Protein AF-A0A3C0GS08-F1 (afdb_monomer_lite)

pLDDT: mean 83.76, std 12.29, range [45.91, 96.06]

Foldseek 3Di:
DDDPPPPPDDVVNVVVVVVVVVVVVVVVCVVPDDLLVNLVVLVVVLVVLVVVCVVVVVCPPPVSVVSNVVSVVVNVVSVVRSVVVVVVVVVVVVVVVVVVVVVVVVVVVVVVVVD

Sequence (115 aa):
MPQETTPSVDPITELQADVAAYESIFAELTRAMDPAALLKVLTYLGRNAKREASENQTYDSLEHRRLVARIDALMVQVQPEARKQAISQRNEQNHLRKQRAKHQADSKRQREGKR

Radius of gyration: 26.24 Å; chains: 1; bounding box: 73×34×76 Å

Structure (mmCIF, N/CA/C/O backbone):
data_AF-A0A3C0GS08-F1
#
_entry.id   AF-A0A3C0GS08-F1
#
loop_
_atom_site.group_PDB
_atom_site.id
_atom_site.type_symbol
_atom_site.label_atom_id
_atom_site.label_alt_id
_atom_site.label_comp_id
_atom_site.label_asym_id
_atom_site.label_entity_id
_atom_site.label_seq_id
_atom_site.pdbx_PDB_ins_code
_atom_site.Cartn_x
_atom_site.Cartn_y
_atom_site.Cartn_z
_atom_site.occupancy
_atom_site.B_iso_or_equiv
_atom_site.auth_seq_id
_atom_site.auth_comp_id
_atom_site.auth_asym_id
_atom_site.auth_atom_id
_atom_site.pdbx_PDB_model_num
ATOM 1 N N . MET A 1 1 ? -48.288 -15.065 25.693 1.00 45.91 1 MET A N 1
ATOM 2 C CA . MET A 1 1 ? -47.345 -14.355 24.806 1.00 45.91 1 MET A CA 1
ATOM 3 C C . MET A 1 1 ? -45.943 -14.760 25.237 1.00 45.91 1 MET A C 1
ATOM 5 O O . MET A 1 1 ? -45.581 -14.399 26.352 1.00 45.91 1 MET A O 1
ATOM 9 N N . PRO A 1 2 ? -45.201 -15.576 24.472 1.00 51.81 2 PRO A N 1
ATOM 10 C CA . PRO A 1 2 ? -43.797 -15.818 24.774 1.00 51.81 2 PRO A CA 1
ATOM 11 C C . PRO A 1 2 ? -43.006 -14.553 24.424 1.00 51.81 2 PRO A C 1
ATOM 13 O O . PRO A 1 2 ? -43.187 -13.992 23.346 1.00 51.81 2 PRO A O 1
ATOM 16 N N . GLN A 1 3 ? -42.195 -14.066 25.362 1.00 48.59 3 GLN A N 1
ATOM 17 C CA . GLN A 1 3 ? -41.254 -12.983 25.104 1.00 48.59 3 GLN A CA 1
ATOM 18 C C . GLN A 1 3 ? -40.112 -13.540 24.254 1.00 48.5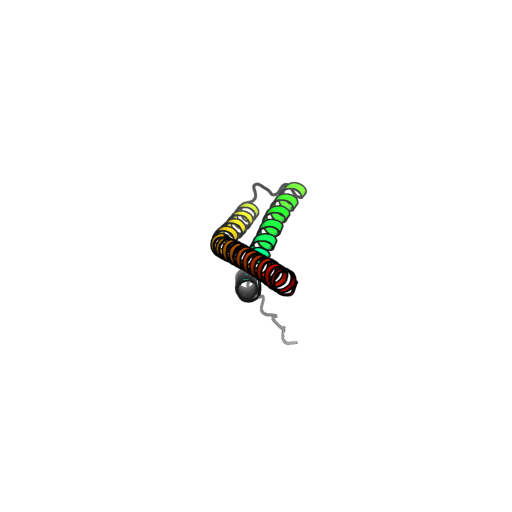9 3 GLN A C 1
ATOM 20 O O . GLN A 1 3 ? -39.352 -14.389 24.716 1.00 48.59 3 GLN A O 1
ATOM 25 N N . GLU A 1 4 ? -40.002 -13.077 23.011 1.00 46.44 4 GLU A N 1
ATOM 26 C CA . GLU A 1 4 ? -38.789 -13.233 22.216 1.00 46.44 4 GLU A CA 1
ATOM 27 C C . GLU A 1 4 ? -37.702 -12.366 22.856 1.00 46.44 4 GLU A C 1
ATOM 29 O O . GLU A 1 4 ? -37.609 -11.162 22.629 1.00 46.44 4 GLU A O 1
ATOM 34 N N . THR A 1 5 ? -36.888 -12.971 23.716 1.00 49.03 5 THR A N 1
ATOM 35 C CA . THR A 1 5 ? -35.602 -12.397 24.094 1.00 49.03 5 THR A CA 1
ATOM 36 C C . THR A 1 5 ? -34.696 -12.511 22.878 1.00 49.03 5 THR A C 1
ATOM 38 O O . THR A 1 5 ? -34.077 -13.551 22.655 1.00 49.03 5 THR A O 1
ATOM 41 N N . THR A 1 6 ? -34.631 -11.456 22.068 1.00 55.03 6 THR A N 1
ATOM 42 C CA . THR A 1 6 ? -33.512 -11.271 21.142 1.00 55.03 6 THR A CA 1
ATOM 43 C C . THR A 1 6 ? -32.223 -11.404 21.955 1.00 55.03 6 THR A C 1
ATOM 45 O O . THR A 1 6 ? -32.096 -10.697 22.963 1.00 55.03 6 THR A O 1
ATOM 48 N N .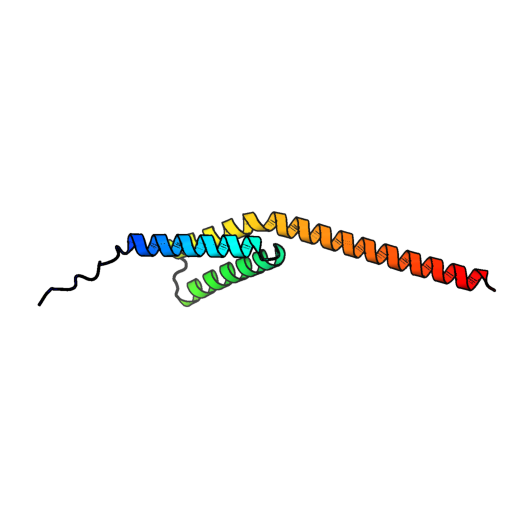 PRO A 1 7 ? -31.291 -12.306 21.598 1.00 56.69 7 PRO A N 1
ATOM 49 C CA . PRO A 1 7 ? -30.018 -12.384 22.292 1.00 56.69 7 PRO A CA 1
ATOM 50 C C . PRO A 1 7 ? -29.333 -11.030 22.120 1.00 56.69 7 PRO A C 1
ATOM 52 O O . PRO A 1 7 ? -28.998 -10.636 21.005 1.00 56.69 7 PRO A O 1
ATOM 55 N N . SER A 1 8 ? -29.196 -10.288 23.220 1.00 55.03 8 SER A N 1
ATOM 56 C CA . SER A 1 8 ? -28.363 -9.092 23.261 1.00 55.03 8 SER A CA 1
ATOM 57 C C . SER A 1 8 ? -26.942 -9.572 23.018 1.00 55.03 8 SER A C 1
ATOM 59 O O . SER A 1 8 ? -26.310 -10.107 23.928 1.00 55.03 8 SER A O 1
ATOM 61 N N . VAL A 1 9 ? -26.483 -9.475 21.772 1.00 63.19 9 VAL A N 1
ATOM 62 C CA . VAL A 1 9 ? -25.096 -9.759 21.421 1.00 63.19 9 VAL A CA 1
ATOM 63 C C . VAL A 1 9 ? -24.240 -8.843 22.285 1.00 63.19 9 VAL A C 1
ATOM 65 O O . VAL A 1 9 ? -24.487 -7.640 22.366 1.00 63.19 9 VAL A O 1
ATOM 68 N N . ASP A 1 10 ? -23.309 -9.437 23.025 1.00 76.19 10 ASP A N 1
ATOM 69 C CA . ASP A 1 10 ? -22.400 -8.685 23.877 1.00 76.19 10 ASP A CA 1
ATOM 70 C C . ASP A 1 10 ? -21.589 -7.733 22.974 1.00 76.19 10 ASP A C 1
ATOM 72 O O . ASP A 1 10 ? -20.961 -8.213 22.023 1.00 76.19 10 ASP A O 1
ATOM 76 N N . PRO A 1 11 ? -21.583 -6.410 23.224 1.00 74.00 11 PRO A N 1
ATOM 77 C CA . PRO A 1 11 ? -20.881 -5.434 22.385 1.00 74.00 11 PRO A CA 1
ATOM 78 C C . PRO A 1 11 ? -19.384 -5.739 22.228 1.00 74.00 11 PRO A C 1
ATOM 80 O O . PRO A 1 11 ? -18.770 -5.362 21.231 1.00 74.00 11 PRO A O 1
ATOM 83 N N . ILE A 1 12 ? -18.780 -6.463 23.178 1.00 72.88 12 ILE A N 1
ATOM 84 C CA . ILE A 1 12 ? -17.392 -6.934 23.061 1.00 72.88 12 ILE A CA 1
ATOM 85 C C . ILE A 1 12 ? -17.266 -8.021 21.984 1.00 72.88 12 ILE A C 1
ATOM 87 O O . ILE A 1 12 ? -16.284 -8.045 21.242 1.00 72.88 12 ILE A O 1
ATOM 91 N N . THR A 1 13 ? -18.254 -8.910 21.882 1.00 75.19 13 THR A N 1
ATOM 92 C CA . THR A 1 13 ? -18.276 -9.997 20.889 1.00 75.19 13 THR A CA 1
ATOM 93 C C . THR A 1 13 ? -18.487 -9.448 19.480 1.00 75.19 13 THR A C 1
ATOM 95 O O . THR A 1 13 ? -17.832 -9.898 18.543 1.00 75.19 13 THR A O 1
ATOM 98 N N . GLU A 1 14 ? -19.348 -8.441 19.335 1.00 73.69 14 GLU A N 1
ATOM 99 C CA . GLU A 1 14 ? -19.562 -7.738 18.065 1.00 73.69 14 GLU A CA 1
ATOM 100 C C . GLU A 1 14 ? -18.278 -7.040 17.593 1.00 73.69 14 GLU A C 1
ATOM 102 O O . GLU A 1 14 ? -17.815 -7.273 16.478 1.00 73.69 14 GLU A O 1
ATOM 107 N N . LEU A 1 15 ? -17.604 -6.310 18.491 1.00 66.75 15 LEU A N 1
ATOM 108 C CA . LEU A 1 15 ? -16.329 -5.658 18.185 1.00 66.75 15 LEU A CA 1
ATOM 109 C C . LEU A 1 15 ? -15.231 -6.659 17.778 1.00 66.75 15 LEU A C 1
ATOM 111 O O . LEU A 1 15 ? -14.433 -6.383 16.883 1.00 66.75 15 LEU A O 1
ATOM 115 N N . GLN A 1 16 ? -15.167 -7.827 18.421 1.00 69.69 16 GLN A N 1
ATOM 116 C CA . GLN A 1 16 ? -14.211 -8.878 18.056 1.00 69.69 16 GLN A CA 1
ATOM 117 C C . GLN A 1 16 ? -14.498 -9.473 16.673 1.00 69.69 16 GLN A C 1
ATOM 119 O O . GLN A 1 16 ? -13.556 -9.729 15.918 1.00 69.69 16 GLN A O 1
ATOM 124 N N . ALA A 1 17 ? -15.773 -9.672 16.329 1.00 73.69 17 ALA A N 1
ATOM 125 C CA . ALA A 1 17 ? -16.179 -10.149 15.010 1.00 73.69 17 ALA A CA 1
ATOM 126 C C . ALA A 1 17 ? -15.810 -9.140 13.912 1.00 73.69 17 ALA A C 1
ATOM 128 O O . ALA A 1 17 ? -15.258 -9.536 12.884 1.00 73.69 17 ALA A O 1
ATOM 129 N N . ASP A 1 18 ? -16.015 -7.847 14.167 1.00 65.81 18 ASP A N 1
ATOM 130 C CA . ASP A 1 18 ? -15.625 -6.774 13.250 1.00 65.81 18 ASP A CA 1
ATOM 131 C C . ASP A 1 18 ? -14.111 -6.740 13.035 1.00 65.81 18 ASP A C 1
ATOM 133 O O . ASP A 1 18 ? -13.644 -6.717 11.895 1.00 65.81 18 ASP A O 1
ATOM 137 N N . VAL A 1 19 ? -13.318 -6.800 14.112 1.00 71.38 19 VAL A N 1
ATOM 138 C CA . VAL A 1 19 ? -11.848 -6.846 14.013 1.00 71.38 19 VAL A CA 1
ATOM 139 C C . VAL A 1 19 ? -11.392 -8.057 13.197 1.00 71.38 19 VAL A C 1
ATOM 141 O O . VAL A 1 19 ? -10.564 -7.904 12.298 1.00 71.38 19 VAL A O 1
ATOM 144 N N . ALA A 1 20 ? -11.956 -9.241 13.446 1.00 75.25 20 ALA A N 1
ATOM 145 C CA . ALA A 1 20 ? -11.630 -10.447 12.686 1.00 75.25 20 ALA A CA 1
ATOM 146 C C . ALA A 1 20 ? -12.015 -10.321 11.199 1.00 75.25 20 ALA A C 1
ATOM 148 O O . ALA A 1 20 ? -11.250 -10.738 10.325 1.00 75.25 20 ALA A O 1
ATOM 149 N N . ALA A 1 21 ? -13.160 -9.702 10.894 1.00 75.12 21 ALA A N 1
ATOM 150 C CA . ALA A 1 21 ? -13.578 -9.423 9.524 1.00 75.12 21 ALA A CA 1
ATOM 151 C C . ALA A 1 21 ? -12.603 -8.462 8.824 1.00 75.12 21 ALA A C 1
ATOM 153 O O . ALA A 1 21 ? -12.175 -8.734 7.700 1.00 75.12 21 ALA A O 1
ATOM 154 N N . TYR A 1 22 ? -12.178 -7.390 9.498 1.00 73.31 22 TYR A N 1
ATOM 155 C CA . TYR A 1 22 ? -11.175 -6.461 8.969 1.00 73.31 22 TYR A CA 1
ATOM 156 C C . TYR A 1 22 ? -9.830 -7.141 8.701 1.00 73.31 22 TYR A C 1
ATOM 158 O O . TYR A 1 22 ? -9.222 -6.904 7.655 1.00 73.31 22 TYR A O 1
ATOM 166 N N . GLU A 1 23 ? -9.362 -8.003 9.605 1.00 76.88 23 GLU A N 1
ATOM 167 C CA . GLU A 1 23 ? -8.123 -8.761 9.402 1.00 76.88 23 GLU A CA 1
ATOM 168 C C . GLU A 1 23 ? -8.240 -9.751 8.237 1.00 76.88 23 GLU A C 1
ATOM 170 O O . GLU A 1 23 ? -7.310 -9.857 7.435 1.00 76.88 23 GLU A O 1
ATOM 175 N N . SER A 1 24 ? -9.393 -10.409 8.080 1.00 78.31 24 SER A N 1
ATOM 176 C CA . SER A 1 24 ? -9.670 -11.292 6.940 1.00 78.31 24 SER A CA 1
ATOM 177 C C . SER A 1 24 ? -9.660 -10.532 5.613 1.00 78.31 24 SER A C 1
ATOM 179 O O . SER A 1 24 ? -8.997 -10.958 4.666 1.00 78.31 24 SER A O 1
ATOM 181 N N . ILE A 1 25 ? -10.332 -9.379 5.548 1.00 78.56 25 ILE A N 1
ATOM 182 C CA . ILE A 1 25 ? -10.331 -8.511 4.361 1.00 78.56 25 ILE A CA 1
ATOM 183 C C . ILE A 1 25 ? -8.903 -8.061 4.048 1.00 78.56 25 ILE A C 1
ATOM 185 O O . ILE A 1 25 ? -8.479 -8.090 2.894 1.00 78.56 25 ILE A O 1
ATOM 189 N N . PHE A 1 26 ? -8.123 -7.683 5.062 1.00 76.25 26 PHE A N 1
ATOM 190 C CA . PHE A 1 26 ? -6.737 -7.277 4.854 1.00 76.25 26 PHE A CA 1
ATOM 191 C C . PHE A 1 26 ? -5.859 -8.426 4.336 1.00 76.25 26 PHE A C 1
ATOM 193 O O . PHE A 1 26 ? -5.043 -8.225 3.431 1.00 76.25 26 PHE A O 1
ATOM 200 N N . ALA A 1 27 ? -6.033 -9.639 4.863 1.00 79.00 27 ALA A N 1
ATOM 201 C CA . ALA A 1 27 ? -5.329 -10.825 4.385 1.00 79.00 27 ALA A CA 1
ATOM 202 C C . ALA A 1 27 ? -5.686 -11.145 2.924 1.00 79.00 27 ALA A C 1
ATOM 204 O O . ALA A 1 27 ? -4.801 -11.442 2.116 1.00 79.00 27 ALA A O 1
ATOM 205 N N . GLU A 1 28 ? -6.961 -11.021 2.558 1.00 82.81 28 GLU A N 1
ATOM 206 C CA . GLU A 1 28 ? -7.430 -11.222 1.189 1.00 82.81 28 GLU A CA 1
ATOM 207 C C . GLU A 1 28 ? -6.893 -10.148 0.236 1.00 82.81 28 GLU A C 1
ATOM 209 O O . GLU A 1 28 ? -6.365 -10.479 -0.826 1.00 82.81 28 GLU A O 1
ATOM 214 N N . LEU A 1 29 ? -6.911 -8.876 0.644 1.00 78.25 29 LEU A N 1
ATOM 215 C CA . LEU A 1 29 ? -6.301 -7.779 -0.112 1.00 78.25 29 LEU A CA 1
ATOM 216 C C . LEU A 1 29 ? -4.798 -7.994 -0.300 1.00 78.25 29 LEU A C 1
ATOM 218 O O . LEU A 1 29 ? -4.287 -7.775 -1.393 1.00 78.25 29 LEU A O 1
ATOM 222 N N . THR A 1 30 ? -4.093 -8.481 0.721 1.00 77.06 30 THR A N 1
ATOM 223 C CA . THR A 1 30 ? -2.658 -8.801 0.626 1.00 77.06 30 THR A CA 1
ATOM 224 C C . THR A 1 30 ? -2.382 -9.935 -0.356 1.00 77.06 30 THR A C 1
ATOM 226 O O . THR A 1 30 ? -1.355 -9.937 -1.030 1.00 77.06 30 THR A O 1
ATOM 229 N N . ARG A 1 31 ? -3.306 -10.891 -0.476 1.00 79.81 31 ARG A N 1
ATOM 230 C CA . ARG A 1 31 ? -3.203 -11.999 -1.429 1.00 79.81 31 ARG A CA 1
ATOM 231 C C . ARG A 1 31 ? -3.565 -11.588 -2.858 1.00 79.81 31 ARG A C 1
ATOM 233 O O . ARG A 1 31 ? -2.963 -12.097 -3.800 1.00 79.81 31 ARG A O 1
ATOM 240 N N . ALA A 1 32 ? -4.575 -10.737 -3.019 1.00 83.50 32 ALA A N 1
ATOM 241 C CA . ALA A 1 32 ? -5.156 -10.399 -4.316 1.00 83.50 32 ALA A CA 1
ATOM 242 C C . ALA A 1 32 ? -4.512 -9.170 -4.974 1.00 83.50 32 ALA A C 1
ATOM 244 O O . ALA A 1 32 ? -4.537 -9.052 -6.200 1.00 83.50 32 ALA A O 1
ATOM 245 N N . MET A 1 33 ? -3.953 -8.245 -4.186 1.00 84.31 33 MET A N 1
ATOM 246 C CA . MET A 1 33 ? -3.367 -7.012 -4.701 1.00 84.31 33 MET A CA 1
ATOM 247 C C . MET A 1 33 ? -1.861 -7.092 -4.893 1.00 84.31 33 MET A C 1
ATOM 249 O O . MET A 1 33 ? -1.107 -7.680 -4.124 1.00 84.31 33 MET A O 1
ATOM 253 N N . ASP A 1 34 ? -1.428 -6.350 -5.902 1.00 89.00 34 ASP A N 1
ATOM 254 C CA . ASP A 1 34 ? -0.044 -5.982 -6.102 1.00 89.00 34 ASP A CA 1
ATOM 255 C C . ASP A 1 34 ? 0.534 -5.254 -4.865 1.00 89.00 34 ASP A C 1
ATOM 257 O O . ASP A 1 34 ? -0.070 -4.273 -4.409 1.00 89.00 34 ASP A O 1
ATOM 261 N N . PRO A 1 35 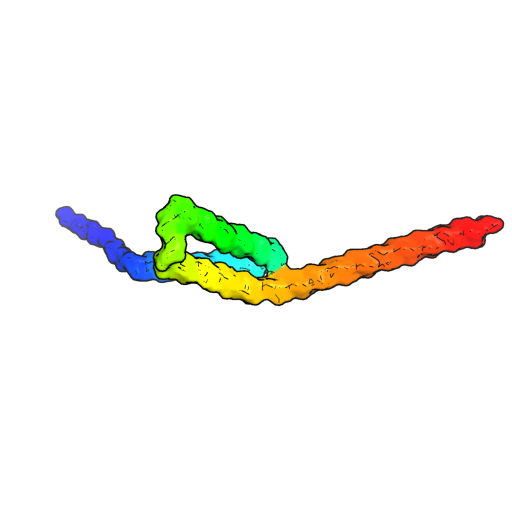? 1.699 -5.664 -4.324 1.00 88.50 35 PRO A N 1
ATOM 262 C CA . PRO A 1 35 ? 2.284 -5.050 -3.131 1.00 88.50 35 PRO A CA 1
ATOM 263 C C . PRO A 1 35 ? 2.460 -3.529 -3.227 1.00 88.50 35 PRO A C 1
ATOM 265 O O . PRO A 1 35 ? 2.247 -2.813 -2.244 1.00 88.50 35 PRO A O 1
ATOM 268 N N . ALA A 1 36 ? 2.806 -2.997 -4.405 1.00 89.88 36 ALA A N 1
ATOM 269 C CA . ALA A 1 36 ? 2.922 -1.552 -4.597 1.00 89.88 36 ALA A CA 1
ATOM 270 C C . ALA A 1 36 ? 1.555 -0.847 -4.544 1.00 89.88 36 ALA A C 1
ATOM 272 O O . ALA A 1 36 ? 1.441 0.251 -3.987 1.00 89.88 36 ALA A O 1
ATOM 273 N N . ALA A 1 37 ? 0.509 -1.476 -5.083 1.00 89.69 37 ALA A N 1
ATOM 274 C CA . ALA A 1 37 ? -0.852 -0.959 -4.995 1.00 89.69 37 ALA A CA 1
ATOM 275 C C . ALA A 1 37 ? -1.374 -0.994 -3.550 1.00 89.69 37 ALA A C 1
ATOM 277 O O . ALA A 1 37 ? -1.949 -0.006 -3.090 1.00 89.69 37 ALA A O 1
ATOM 278 N N . LEU A 1 38 ? -1.114 -2.076 -2.812 1.00 90.12 38 LEU A N 1
ATOM 279 C CA . LEU A 1 38 ? -1.499 -2.195 -1.405 1.00 90.12 38 LEU A CA 1
ATOM 280 C C . LEU A 1 38 ? -0.811 -1.130 -0.541 1.00 90.12 38 LEU A C 1
ATOM 282 O O . LEU A 1 38 ? -1.467 -0.445 0.244 1.00 90.12 38 LEU A O 1
ATOM 286 N N . LEU A 1 39 ? 0.492 -0.909 -0.744 1.00 91.75 39 LEU A N 1
ATOM 287 C CA . LEU A 1 39 ? 1.230 0.149 -0.049 1.00 91.75 39 LEU A CA 1
ATOM 288 C C . LEU A 1 39 ? 0.643 1.541 -0.332 1.00 91.75 39 LEU A C 1
ATOM 290 O O . LEU A 1 39 ? 0.577 2.388 0.565 1.00 91.75 39 LEU A O 1
ATOM 294 N N . LYS A 1 40 ? 0.187 1.787 -1.566 1.00 91.12 40 LYS A N 1
ATOM 295 C CA . LYS A 1 40 ? -0.480 3.038 -1.943 1.00 91.12 40 LYS A CA 1
ATOM 296 C C . LYS A 1 40 ? -1.803 3.204 -1.192 1.00 91.12 40 LYS A C 1
ATOM 298 O O . LYS A 1 40 ? -2.025 4.274 -0.632 1.00 91.12 40 LYS A O 1
ATOM 303 N N . VAL A 1 41 ? -2.638 2.165 -1.129 1.00 90.50 41 VAL A N 1
ATOM 304 C CA . VAL A 1 41 ? -3.903 2.179 -0.366 1.00 90.50 41 VAL A CA 1
ATOM 305 C C . VAL A 1 41 ? -3.650 2.480 1.111 1.00 90.50 41 VAL A C 1
ATOM 307 O O . VAL A 1 41 ? -4.243 3.415 1.644 1.00 90.50 41 VAL A O 1
ATOM 310 N N . LEU A 1 42 ? -2.709 1.777 1.746 1.00 90.88 42 LEU A N 1
ATOM 311 C CA . LEU A 1 42 ? -2.340 2.014 3.147 1.00 90.88 42 LEU A CA 1
ATOM 312 C C . LEU A 1 42 ? -1.848 3.448 3.389 1.00 90.88 42 LEU A C 1
ATOM 314 O O . LEU A 1 42 ? -2.237 4.088 4.364 1.00 90.88 42 LEU A O 1
ATOM 318 N N . THR A 1 43 ? -1.064 3.996 2.457 1.00 92.56 43 THR A N 1
ATOM 319 C CA . THR A 1 43 ? -0.612 5.395 2.520 1.00 92.56 43 THR A CA 1
ATOM 320 C C . THR A 1 43 ? -1.790 6.373 2.466 1.00 92.56 43 THR A C 1
ATOM 322 O O . THR A 1 43 ? -1.801 7.368 3.194 1.00 92.56 43 THR A O 1
ATOM 325 N N . TYR A 1 44 ? -2.788 6.120 1.612 1.00 93.31 44 TYR A N 1
ATOM 326 C CA . TYR A 1 44 ? -3.998 6.945 1.553 1.00 93.31 44 TYR A CA 1
ATOM 327 C C . TYR A 1 44 ? -4.833 6.828 2.824 1.00 93.31 44 TYR A C 1
ATOM 329 O O . TYR A 1 44 ? -5.275 7.854 3.335 1.00 93.31 44 TYR A O 1
ATOM 337 N N . LEU A 1 45 ? -4.996 5.620 3.364 1.00 90.06 45 LEU A N 1
ATOM 338 C CA . LEU A 1 45 ? -5.711 5.397 4.620 1.00 90.06 45 LEU A CA 1
ATOM 339 C C . LEU A 1 45 ? -5.064 6.166 5.774 1.00 90.06 45 LEU A C 1
ATOM 341 O O . LEU A 1 45 ? -5.750 6.912 6.466 1.00 90.06 45 LEU A O 1
ATOM 345 N N . GLY A 1 46 ? -3.739 6.084 5.925 1.00 90.00 46 GLY A N 1
ATOM 346 C CA . GLY A 1 46 ? -3.021 6.829 6.964 1.00 90.00 46 GLY A CA 1
ATOM 347 C C . GLY A 1 46 ? -3.148 8.350 6.814 1.00 90.00 46 GLY A C 1
ATOM 348 O O . GLY A 1 46 ? -3.258 9.066 7.809 1.00 90.00 46 GLY A O 1
ATOM 349 N N . ARG A 1 47 ? -3.177 8.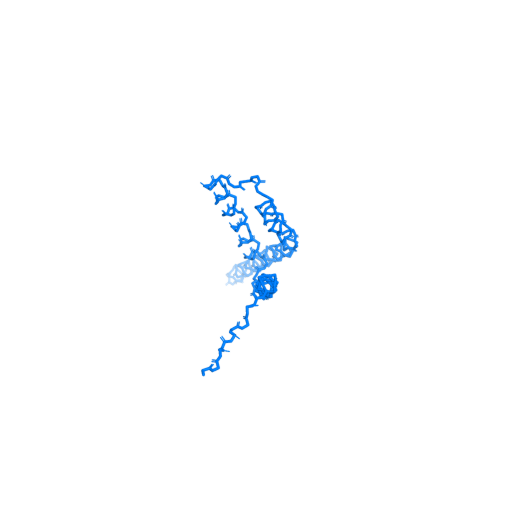866 5.577 1.00 92.88 47 ARG A N 1
ATOM 350 C CA . ARG A 1 47 ? -3.419 10.296 5.306 1.00 92.88 47 ARG A CA 1
ATOM 351 C C . ARG A 1 47 ? -4.848 10.712 5.641 1.00 92.88 47 ARG A C 1
ATOM 353 O O . ARG A 1 47 ? -5.028 11.753 6.265 1.00 92.88 47 ARG A O 1
ATOM 360 N N . ASN A 1 48 ? -5.835 9.912 5.248 1.00 90.81 48 ASN A N 1
ATOM 361 C CA . ASN A 1 48 ? -7.242 10.195 5.516 1.00 90.81 48 ASN A CA 1
ATOM 362 C C . ASN A 1 48 ? -7.538 10.155 7.014 1.00 90.81 48 ASN A C 1
ATOM 364 O O . ASN A 1 48 ? -8.145 11.095 7.509 1.00 90.81 48 ASN A O 1
ATOM 368 N N . ALA A 1 49 ? -7.019 9.162 7.742 1.00 87.44 49 ALA A N 1
ATOM 369 C CA . ALA A 1 49 ? -7.171 9.082 9.193 1.00 87.44 49 ALA A CA 1
ATOM 370 C C . ALA A 1 49 ? -6.629 10.343 9.888 1.00 87.44 49 ALA A C 1
ATOM 372 O O . ALA A 1 49 ? -7.279 10.903 10.766 1.00 87.44 49 ALA A O 1
ATOM 373 N N . LYS A 1 50 ? -5.451 10.832 9.471 1.00 88.94 50 LYS A N 1
ATOM 374 C CA . LYS A 1 50 ? -4.868 12.079 10.001 1.00 88.94 50 LYS A CA 1
ATOM 375 C C . LYS A 1 50 ? -5.704 13.309 9.644 1.00 88.94 50 LYS A C 1
ATOM 377 O O . LYS A 1 50 ? -5.847 14.204 10.471 1.00 88.94 50 LYS A O 1
ATOM 382 N N . ARG A 1 51 ? -6.257 13.360 8.426 1.00 90.25 51 ARG A N 1
ATOM 383 C CA . ARG A 1 51 ? -7.131 14.456 7.985 1.00 90.25 51 ARG A CA 1
ATOM 384 C C . ARG A 1 51 ? -8.426 14.489 8.795 1.00 90.25 51 ARG A C 1
ATOM 386 O O . ARG A 1 51 ? -8.768 15.533 9.325 1.00 90.25 51 ARG A O 1
ATOM 393 N N . GLU A 1 52 ? -9.083 13.347 8.945 1.00 87.19 52 GLU A N 1
ATOM 394 C CA . GLU A 1 52 ? -10.317 13.206 9.720 1.00 87.19 52 GLU A CA 1
ATOM 395 C C . GLU A 1 52 ? -10.105 13.579 11.192 1.00 87.19 52 GLU A C 1
ATOM 397 O O . GLU A 1 52 ? -10.898 14.317 11.772 1.00 87.19 52 GLU A O 1
ATOM 402 N N . ALA A 1 53 ? -8.989 13.155 11.790 1.00 86.00 53 ALA A N 1
ATOM 403 C CA . ALA A 1 53 ? -8.654 13.555 13.153 1.00 86.00 53 ALA A CA 1
ATOM 404 C C . ALA A 1 53 ? -8.356 15.053 13.293 1.00 86.00 53 ALA A C 1
ATOM 406 O O . ALA A 1 53 ? -8.619 15.633 14.345 1.00 86.00 53 ALA A O 1
ATOM 407 N N . SER A 1 54 ? -7.834 15.692 12.243 1.00 87.69 54 SER A N 1
ATOM 408 C CA . SER A 1 54 ? -7.679 17.147 12.197 1.00 87.69 54 SER A CA 1
ATOM 409 C C . SER A 1 54 ? -9.026 17.860 12.063 1.00 87.69 54 SER A C 1
ATOM 411 O O . SER A 1 54 ? -9.231 18.872 12.726 1.00 87.69 54 SER A O 1
ATOM 413 N N . GLU A 1 55 ? -9.927 17.355 11.216 1.00 91.31 55 GLU A N 1
ATOM 414 C CA . GLU A 1 55 ? -11.272 17.911 10.996 1.00 91.31 55 GLU A CA 1
ATOM 415 C C . GLU A 1 55 ? -12.126 17.819 12.271 1.00 91.31 55 GLU A C 1
ATOM 417 O O . GLU A 1 55 ? -12.807 18.778 12.626 1.00 91.31 55 GLU A O 1
ATOM 422 N N . ASN A 1 56 ? -12.013 16.709 13.003 1.00 90.12 56 ASN A N 1
ATOM 423 C CA . ASN A 1 56 ? -12.793 16.434 14.212 1.00 90.12 56 ASN A CA 1
ATOM 424 C C . ASN A 1 56 ? -12.057 16.762 15.525 1.00 90.12 56 ASN A C 1
ATOM 426 O O . ASN A 1 56 ? -12.593 16.508 16.601 1.00 90.12 56 ASN A O 1
ATOM 430 N N . GLN A 1 57 ? -10.833 17.302 15.461 1.00 86.31 57 GLN A N 1
ATOM 431 C CA . GLN A 1 57 ? -9.984 17.609 16.626 1.00 86.31 57 GLN A CA 1
ATOM 432 C C . GLN A 1 57 ? -9.729 16.404 17.561 1.00 86.31 57 GLN A C 1
ATOM 434 O O . GLN A 1 57 ? -9.549 16.556 18.766 1.00 86.31 57 GLN A O 1
ATOM 439 N N . THR A 1 58 ? -9.678 15.186 17.015 1.00 85.62 58 THR A N 1
ATOM 440 C CA . THR A 1 58 ? -9.524 13.930 17.777 1.00 85.62 58 THR A CA 1
ATOM 441 C C . THR A 1 58 ? -8.099 13.365 17.770 1.00 85.62 58 THR A C 1
ATOM 443 O O . THR A 1 58 ? -7.889 12.210 18.156 1.00 85.62 58 THR A O 1
ATOM 446 N N . TYR A 1 59 ? -7.101 14.159 17.367 1.00 77.44 59 TYR A N 1
ATOM 447 C CA . TYR A 1 59 ? -5.709 13.720 17.187 1.00 77.44 59 TYR A CA 1
ATOM 448 C C . TYR A 1 59 ? -5.064 13.126 18.455 1.00 77.44 59 TYR A C 1
ATOM 450 O O . TYR A 1 59 ? -4.274 12.187 18.354 1.00 77.44 59 TYR A O 1
ATOM 458 N N . ASP A 1 60 ? -5.438 13.606 19.645 1.00 80.81 60 ASP A N 1
ATOM 459 C CA . ASP A 1 60 ? -4.902 13.108 20.922 1.00 80.81 60 ASP A CA 1
ATOM 460 C C . ASP A 1 60 ? -5.628 11.866 21.462 1.00 80.81 60 ASP A C 1
ATOM 462 O O . ASP A 1 60 ? -5.166 11.229 22.425 1.00 80.81 60 ASP A O 1
ATOM 466 N N . SER A 1 61 ? -6.739 11.471 20.833 1.00 89.12 61 SER A N 1
ATOM 467 C CA . SER A 1 61 ? -7.482 10.288 21.258 1.00 89.12 61 SER A CA 1
ATOM 468 C C . SER A 1 61 ? -6.611 9.032 21.154 1.00 89.12 61 SER A C 1
ATOM 470 O O . SER A 1 61 ? -5.805 8.852 20.233 1.00 89.12 61 SER A O 1
ATOM 472 N N . LEU A 1 62 ? -6.740 8.152 22.149 1.00 88.94 62 LEU A N 1
ATOM 473 C CA . LEU A 1 62 ? -6.002 6.889 22.184 1.00 88.94 62 LEU A CA 1
ATOM 474 C C . LEU A 1 62 ? -6.338 6.022 20.964 1.00 88.94 62 LEU A C 1
ATOM 476 O O . LEU A 1 62 ? -5.442 5.422 20.374 1.00 88.94 62 LEU A O 1
ATOM 480 N N . GLU A 1 63 ? -7.609 6.011 20.564 1.00 85.69 63 GLU A N 1
ATOM 481 C CA . GLU A 1 63 ? -8.091 5.243 19.416 1.00 85.69 63 GLU A CA 1
ATOM 482 C C . GLU A 1 63 ? -7.508 5.747 18.095 1.00 85.69 63 GLU A C 1
ATOM 484 O O . GLU A 1 63 ? -7.026 4.944 17.296 1.00 85.69 63 GLU A O 1
ATOM 489 N N . HIS A 1 64 ? -7.418 7.067 17.893 1.00 85.81 64 HIS A N 1
ATOM 490 C CA . HIS A 1 64 ? -6.753 7.609 16.708 1.00 85.81 64 HIS A CA 1
ATOM 491 C C . HIS A 1 64 ? -5.270 7.214 16.653 1.00 85.81 64 HIS A C 1
ATOM 493 O O . HIS A 1 64 ? -4.780 6.752 15.619 1.00 85.81 64 HIS A O 1
ATOM 499 N N . ARG A 1 65 ? -4.551 7.329 17.777 1.00 87.88 65 ARG A N 1
ATOM 500 C CA . ARG A 1 65 ? -3.137 6.925 17.855 1.00 87.88 65 ARG A CA 1
ATOM 501 C C . ARG A 1 65 ? -2.945 5.436 17.567 1.00 87.88 65 ARG A C 1
ATOM 503 O O . ARG A 1 65 ? -2.014 5.078 16.847 1.00 87.88 65 ARG A O 1
ATOM 510 N N . ARG A 1 66 ? -3.830 4.577 18.083 1.00 90.38 66 ARG A N 1
ATOM 511 C CA . ARG A 1 66 ? -3.830 3.131 17.804 1.00 90.38 66 ARG A CA 1
ATOM 512 C C . ARG A 1 66 ? -4.079 2.838 16.328 1.00 90.38 66 ARG A C 1
ATOM 514 O O . ARG A 1 66 ? -3.339 2.045 15.748 1.00 90.38 66 ARG A O 1
ATOM 521 N N . LEU A 1 67 ? -5.056 3.506 15.715 1.00 87.62 67 LEU A N 1
ATOM 522 C CA . LEU A 1 67 ? -5.366 3.360 14.294 1.00 87.62 67 LEU A CA 1
ATOM 523 C C . LEU A 1 67 ? -4.163 3.728 13.417 1.00 87.62 67 LEU A C 1
ATOM 525 O O . LEU A 1 67 ? -3.754 2.936 12.568 1.00 87.62 67 LEU A O 1
ATOM 529 N N . VAL A 1 68 ? -3.556 4.896 13.649 1.00 89.06 68 VAL A N 1
ATOM 530 C CA . VAL A 1 68 ? -2.377 5.344 12.890 1.00 89.06 68 VAL A CA 1
ATOM 531 C C . VAL A 1 68 ? -1.211 4.373 13.072 1.00 89.06 68 VAL A C 1
ATOM 533 O O . VAL A 1 68 ? -0.624 3.943 12.081 1.00 89.06 68 VAL A O 1
ATOM 536 N N . ALA A 1 69 ? -0.925 3.954 14.308 1.00 90.56 69 ALA A N 1
ATOM 537 C CA . ALA A 1 69 ? 0.141 2.992 14.584 1.00 90.56 69 ALA A CA 1
ATOM 538 C C . ALA A 1 69 ? -0.095 1.637 13.894 1.00 90.56 69 ALA A C 1
ATOM 540 O O . ALA A 1 69 ? 0.851 1.022 13.397 1.00 90.56 69 ALA A O 1
ATOM 541 N N . ARG A 1 70 ? -1.350 1.172 13.823 1.00 91.38 70 ARG A N 1
ATOM 542 C CA . ARG A 1 70 ? -1.703 -0.069 13.120 1.00 91.38 70 ARG A CA 1
ATOM 543 C C . ARG A 1 70 ? -1.482 0.067 11.617 1.00 91.38 70 ARG A C 1
ATOM 545 O O . ARG A 1 70 ? -0.869 -0.821 11.032 1.00 91.38 70 ARG A O 1
ATOM 552 N N . ILE A 1 71 ? -1.917 1.170 11.005 1.00 89.69 71 ILE A N 1
ATOM 553 C CA . ILE A 1 71 ? -1.691 1.433 9.574 1.00 89.69 71 ILE A CA 1
ATOM 554 C C . ILE A 1 71 ? -0.188 1.482 9.269 1.00 89.69 71 ILE A C 1
ATOM 556 O O . ILE A 1 71 ? 0.262 0.824 8.331 1.00 89.69 71 ILE A O 1
ATOM 560 N N . ASP A 1 72 ? 0.596 2.187 10.087 1.00 91.25 72 ASP A N 1
ATOM 561 C CA . ASP A 1 72 ? 2.049 2.284 9.915 1.00 91.25 72 ASP A CA 1
ATOM 562 C C . ASP A 1 72 ? 2.724 0.903 10.030 1.00 91.25 72 ASP A C 1
ATOM 564 O O . ASP A 1 72 ? 3.583 0.561 9.213 1.00 91.25 72 ASP A O 1
ATOM 568 N N . ALA A 1 73 ? 2.296 0.058 10.976 1.00 92.81 73 ALA A N 1
ATOM 569 C CA . ALA A 1 73 ? 2.803 -1.309 11.107 1.00 92.81 73 ALA A CA 1
ATOM 570 C C . ALA A 1 73 ? 2.509 -2.167 9.863 1.00 92.81 73 ALA A C 1
ATOM 572 O O . ALA A 1 73 ? 3.391 -2.885 9.386 1.00 92.81 73 ALA A O 1
ATOM 573 N N . LEU A 1 74 ? 1.301 -2.063 9.298 1.00 90.38 74 LEU A N 1
ATOM 574 C CA . LEU A 1 74 ? 0.941 -2.756 8.056 1.00 90.38 74 LEU A CA 1
ATOM 575 C C . LEU A 1 74 ? 1.769 -2.243 6.869 1.00 90.38 74 LEU A C 1
ATOM 577 O O . LEU A 1 74 ? 2.241 -3.032 6.051 1.00 90.38 74 LEU A O 1
ATOM 581 N N . MET A 1 75 ? 2.025 -0.933 6.793 1.00 91.38 75 MET A N 1
ATOM 582 C CA . MET A 1 75 ? 2.894 -0.363 5.758 1.00 91.38 75 MET A CA 1
ATOM 583 C C . MET A 1 75 ? 4.315 -0.922 5.834 1.00 91.38 75 MET A C 1
ATOM 585 O O . MET A 1 75 ? 4.879 -1.278 4.799 1.00 91.38 75 MET A O 1
ATOM 589 N N . VAL A 1 76 ? 4.881 -1.039 7.039 1.00 94.81 76 VAL A N 1
ATOM 590 C CA . VAL A 1 76 ? 6.221 -1.611 7.255 1.00 94.81 76 VAL A CA 1
ATOM 591 C C . VAL A 1 76 ? 6.297 -3.060 6.770 1.00 94.81 76 VAL A C 1
ATOM 593 O O . VAL A 1 76 ? 7.311 -3.448 6.194 1.00 94.81 76 VAL A O 1
ATOM 596 N N . GLN A 1 77 ? 5.231 -3.845 6.937 1.00 91.06 77 GLN A N 1
ATOM 597 C CA . GLN 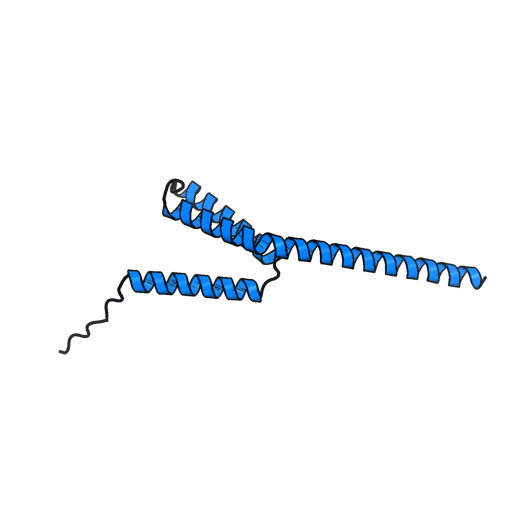A 1 77 ? 5.181 -5.231 6.456 1.00 91.06 77 GLN A CA 1
ATOM 598 C C . GLN A 1 77 ? 5.129 -5.327 4.925 1.00 91.06 77 GLN A C 1
ATOM 600 O O . GLN A 1 77 ? 5.790 -6.182 4.341 1.00 91.06 77 GLN A O 1
ATOM 605 N N . VAL A 1 78 ? 4.386 -4.437 4.259 1.00 91.31 78 VAL A N 1
ATOM 606 C CA . VAL A 1 78 ? 4.199 -4.471 2.793 1.00 91.31 78 VAL A CA 1
ATOM 607 C C . VAL A 1 78 ? 5.375 -3.829 2.039 1.00 91.31 78 VAL A C 1
ATOM 609 O O . VAL A 1 78 ? 5.684 -4.200 0.903 1.00 91.31 78 VAL A O 1
ATOM 612 N N . GLN A 1 79 ? 6.074 -2.872 2.657 1.00 92.25 79 GLN A N 1
ATOM 613 C CA . GLN A 1 79 ? 7.116 -2.076 2.002 1.00 92.25 79 GLN A CA 1
ATOM 614 C C . GLN A 1 79 ? 8.272 -2.893 1.378 1.00 92.25 79 GLN A C 1
ATOM 616 O O . GLN A 1 79 ? 8.696 -2.536 0.272 1.00 92.25 79 GLN A O 1
ATOM 621 N N . PRO A 1 80 ? 8.804 -3.964 2.003 1.00 94.06 80 PRO A N 1
ATOM 622 C CA . PRO A 1 80 ? 9.852 -4.788 1.401 1.00 94.06 80 PRO A CA 1
ATOM 623 C C . PRO A 1 80 ? 9.407 -5.462 0.100 1.00 94.06 80 PRO A C 1
ATOM 625 O O . PRO A 1 80 ? 10.158 -5.452 -0.877 1.00 94.06 80 PRO A O 1
ATOM 628 N N . GLU A 1 81 ? 8.184 -5.991 0.057 1.00 91.25 81 GLU A N 1
ATOM 629 C CA . GLU A 1 81 ? 7.647 -6.672 -1.125 1.00 91.25 81 GLU A CA 1
ATOM 630 C C . GLU A 1 81 ? 7.406 -5.687 -2.271 1.00 91.25 81 GLU A C 1
ATOM 632 O O . GLU A 1 81 ? 7.859 -5.920 -3.395 1.00 91.25 81 GLU A O 1
ATOM 637 N N . ALA A 1 82 ? 6.844 -4.510 -1.973 1.00 92.06 82 ALA A N 1
ATOM 638 C CA . ALA A 1 82 ? 6.709 -3.431 -2.953 1.00 92.06 82 ALA A CA 1
ATOM 639 C C . ALA A 1 82 ? 8.070 -2.996 -3.535 1.00 92.06 82 ALA A C 1
ATOM 641 O O . ALA A 1 82 ? 8.197 -2.752 -4.738 1.00 92.06 82 ALA A O 1
ATOM 642 N N . ARG A 1 83 ? 9.127 -2.938 -2.708 1.00 93.81 83 ARG A N 1
ATOM 643 C CA . ARG A 1 83 ? 10.490 -2.617 -3.174 1.00 93.81 83 ARG A CA 1
ATOM 644 C C . ARG A 1 83 ? 11.064 -3.705 -4.080 1.00 93.81 83 ARG A C 1
ATOM 646 O O . ARG A 1 83 ? 11.606 -3.376 -5.137 1.00 93.81 83 ARG A O 1
ATOM 653 N N . LYS A 1 84 ? 10.954 -4.981 -3.697 1.00 93.62 84 LYS A N 1
ATOM 654 C CA . LYS A 1 84 ? 11.423 -6.118 -4.516 1.00 93.62 84 LYS A CA 1
ATOM 655 C C . LYS A 1 84 ? 10.754 -6.125 -5.886 1.00 93.62 84 LYS A C 1
ATOM 657 O O . LYS A 1 84 ? 11.415 -6.297 -6.914 1.00 93.62 84 LYS A O 1
ATOM 662 N N . GLN A 1 85 ? 9.452 -5.887 -5.900 1.00 91.12 85 GLN A N 1
ATOM 663 C CA . GLN A 1 85 ? 8.667 -5.828 -7.117 1.00 91.12 85 GLN A CA 1
ATOM 664 C C . GLN A 1 85 ? 9.089 -4.654 -8.015 1.00 91.12 85 GLN A C 1
ATOM 666 O O . GLN A 1 85 ? 9.318 -4.853 -9.208 1.00 91.12 85 GLN A O 1
ATOM 671 N N . ALA A 1 86 ? 9.294 -3.458 -7.451 1.00 91.31 86 ALA A N 1
ATOM 672 C CA . ALA A 1 86 ? 9.768 -2.293 -8.203 1.00 91.31 86 ALA A CA 1
ATOM 673 C C . ALA A 1 86 ? 11.148 -2.529 -8.845 1.00 91.31 86 ALA A C 1
ATOM 675 O O . ALA A 1 86 ? 11.380 -2.163 -10.000 1.00 91.31 86 ALA A O 1
ATOM 676 N N . ILE A 1 87 ? 12.064 -3.181 -8.121 1.00 94.56 87 ILE A N 1
ATOM 677 C CA . ILE A 1 87 ? 13.377 -3.575 -8.654 1.00 94.56 87 ILE A CA 1
ATOM 678 C C . ILE A 1 87 ? 13.210 -4.563 -9.814 1.00 94.56 87 ILE A C 1
ATOM 680 O O . ILE A 1 87 ? 13.821 -4.384 -10.868 1.00 94.56 87 ILE A O 1
ATOM 684 N N . SER A 1 88 ? 12.356 -5.572 -9.645 1.00 93.06 88 SER A N 1
ATOM 685 C CA . SER A 1 88 ? 12.099 -6.592 -10.666 1.00 93.06 88 SER A CA 1
ATOM 686 C C . SER A 1 88 ? 11.516 -5.980 -11.942 1.00 93.06 88 SER A C 1
ATOM 688 O O . SER A 1 88 ? 12.031 -6.220 -13.032 1.00 93.06 88 SER A O 1
ATOM 690 N N . GLN A 1 89 ? 10.529 -5.089 -11.814 1.00 92.25 89 GLN A N 1
ATOM 691 C CA . GLN A 1 89 ? 9.952 -4.357 -12.946 1.00 92.25 89 GLN A CA 1
ATOM 692 C C . GLN A 1 89 ? 10.985 -3.481 -13.660 1.00 92.25 89 GLN A C 1
ATOM 694 O O . GLN A 1 89 ? 11.030 -3.447 -14.891 1.00 92.25 89 GLN A O 1
ATOM 699 N N . ARG A 1 90 ? 11.853 -2.788 -12.912 1.00 94.31 90 ARG A N 1
ATOM 700 C CA . ARG A 1 90 ? 12.936 -1.985 -13.498 1.00 94.31 90 ARG A CA 1
ATOM 701 C C . ARG A 1 90 ? 13.913 -2.858 -14.286 1.00 94.31 90 ARG A C 1
ATOM 703 O O . ARG A 1 90 ? 14.339 -2.469 -15.375 1.00 94.31 90 ARG A O 1
ATOM 710 N N . ASN A 1 91 ? 14.279 -4.015 -13.743 1.00 95.50 91 ASN A N 1
ATOM 711 C CA . ASN A 1 91 ? 15.185 -4.952 -14.401 1.00 95.50 91 ASN A CA 1
ATOM 712 C C . ASN A 1 91 ? 14.574 -5.505 -15.690 1.00 95.50 91 ASN A C 1
ATOM 714 O O . ASN A 1 91 ? 15.250 -5.495 -16.719 1.00 95.50 91 ASN A O 1
ATOM 718 N N . GLU A 1 92 ? 13.295 -5.877 -15.661 1.00 94.81 92 GLU A N 1
ATOM 719 C CA . GLU A 1 92 ? 12.560 -6.348 -16.837 1.00 94.81 92 GLU A CA 1
ATOM 720 C C . GLU A 1 92 ? 12.489 -5.269 -17.927 1.00 94.81 92 GLU A C 1
ATOM 722 O O . GLU A 1 92 ? 12.868 -5.495 -19.076 1.00 94.81 92 GLU A O 1
ATOM 727 N N . GLN A 1 93 ? 12.130 -4.033 -17.565 1.00 94.62 93 GLN A N 1
ATOM 728 C CA . GLN A 1 93 ? 12.119 -2.921 -18.521 1.00 94.62 93 GLN A CA 1
ATOM 729 C C . GLN A 1 93 ? 13.498 -2.673 -19.144 1.00 94.62 93 GLN A C 1
ATOM 731 O O . GLN A 1 93 ? 13.606 -2.427 -20.348 1.00 94.62 93 GLN A O 1
ATOM 736 N N . ASN A 1 94 ? 14.566 -2.744 -18.348 1.00 96.06 94 ASN A N 1
ATOM 737 C CA . ASN A 1 94 ? 15.930 -2.611 -18.854 1.00 96.06 94 ASN A CA 1
ATOM 738 C C . ASN A 1 94 ? 16.308 -3.764 -19.789 1.00 96.06 94 ASN A C 1
ATOM 740 O O . ASN A 1 94 ? 16.978 -3.536 -20.799 1.00 96.06 94 ASN A O 1
ATOM 744 N N . HIS A 1 95 ? 15.883 -4.986 -19.473 1.00 95.88 95 HIS A N 1
ATOM 745 C CA . HIS A 1 95 ? 16.102 -6.154 -20.314 1.00 95.88 95 HIS A CA 1
ATOM 746 C C . HIS A 1 95 ? 15.422 -5.987 -21.679 1.00 95.88 95 HIS A C 1
ATOM 748 O O . HIS A 1 95 ? 16.094 -6.068 -22.710 1.00 95.88 95 HIS A O 1
ATOM 754 N N . LEU A 1 96 ? 14.140 -5.615 -21.691 1.00 95.44 96 LEU A N 1
ATOM 755 C CA . LEU A 1 96 ? 13.375 -5.343 -22.912 1.00 95.44 96 LEU A CA 1
ATOM 756 C C . LEU A 1 96 ? 13.998 -4.220 -23.751 1.00 95.44 96 LEU A C 1
ATOM 758 O O . LEU A 1 96 ? 14.099 -4.336 -24.973 1.00 95.44 96 LEU A O 1
ATOM 762 N N . ARG A 1 97 ? 14.474 -3.141 -23.116 1.00 95.69 97 ARG A N 1
ATOM 763 C CA . ARG A 1 97 ? 15.190 -2.056 -23.814 1.00 95.69 97 ARG A CA 1
ATOM 764 C C . ARG A 1 97 ? 16.465 -2.559 -24.488 1.00 95.69 97 ARG A C 1
ATOM 766 O O . ARG A 1 97 ? 16.704 -2.227 -25.648 1.00 95.69 97 ARG A O 1
ATOM 773 N N . LYS A 1 98 ? 17.259 -3.385 -23.797 1.00 95.62 98 LYS A N 1
ATOM 774 C CA . LYS A 1 98 ? 18.480 -3.985 -24.361 1.00 95.62 98 LYS A CA 1
ATOM 775 C C . LYS A 1 98 ? 18.168 -4.918 -25.529 1.00 95.62 98 LYS A C 1
ATOM 777 O O . LYS A 1 98 ? 18.859 -4.846 -26.541 1.00 95.62 98 LYS A O 1
ATOM 782 N N . GLN A 1 99 ? 17.139 -5.760 -25.419 1.00 95.19 99 GLN A N 1
ATOM 783 C CA . GLN A 1 99 ? 16.718 -6.631 -26.521 1.00 95.19 99 GLN A CA 1
ATOM 784 C C . GLN A 1 99 ? 16.297 -5.813 -27.748 1.00 95.19 99 GLN A C 1
ATOM 786 O O . GLN A 1 99 ? 16.798 -6.050 -28.845 1.00 95.19 99 GLN A O 1
ATOM 791 N N . ARG A 1 100 ? 15.456 -4.785 -27.566 1.00 94.44 100 ARG A N 1
ATOM 792 C CA . ARG A 1 100 ? 15.039 -3.887 -28.659 1.00 94.44 100 ARG A CA 1
ATOM 793 C C . ARG A 1 100 ? 16.230 -3.205 -29.331 1.00 94.44 100 ARG A C 1
ATOM 795 O O . ARG A 1 100 ? 16.283 -3.164 -30.556 1.00 94.44 100 ARG A O 1
ATOM 802 N N . ALA A 1 101 ? 17.199 -2.721 -28.552 1.00 94.44 101 ALA A N 1
ATOM 803 C CA . ALA A 1 101 ? 18.413 -2.109 -29.090 1.00 94.44 101 ALA A CA 1
ATOM 804 C C . ALA A 1 101 ? 19.258 -3.103 -29.909 1.00 94.44 101 ALA A C 1
ATOM 806 O O . ALA A 1 101 ? 19.736 -2.746 -30.985 1.00 94.44 101 ALA A O 1
ATOM 807 N N . LYS A 1 102 ? 19.396 -4.356 -29.449 1.00 94.12 102 LYS A N 1
ATOM 808 C CA . LYS A 1 102 ? 20.066 -5.422 -30.215 1.00 94.12 102 LYS A CA 1
ATOM 809 C C . LYS A 1 102 ? 19.356 -5.690 -31.541 1.00 94.12 102 LYS A C 1
ATOM 811 O O . LYS A 1 102 ? 19.989 -5.596 -32.583 1.00 94.12 102 LYS A O 1
ATOM 816 N N . HIS A 1 103 ? 18.038 -5.900 -31.520 1.00 93.94 103 HIS A N 1
ATOM 817 C CA . HIS A 1 103 ? 17.258 -6.127 -32.741 1.00 93.94 103 HIS A CA 1
ATOM 818 C C . HIS A 1 103 ? 17.356 -4.963 -33.737 1.00 93.94 103 HIS A C 1
ATOM 820 O O . HIS A 1 103 ? 17.444 -5.191 -34.942 1.00 93.94 103 HIS A O 1
ATOM 826 N N . GLN A 1 104 ? 17.380 -3.717 -33.255 1.00 93.00 104 GLN A N 1
ATOM 827 C CA . GLN A 1 104 ? 17.591 -2.545 -34.109 1.00 93.00 104 GLN A CA 1
ATOM 828 C C . GLN A 1 104 ? 18.991 -2.536 -34.739 1.00 93.00 104 GLN A C 1
ATOM 830 O O . GLN A 1 104 ? 19.117 -2.285 -35.938 1.00 93.00 104 GLN A O 1
ATOM 835 N N . ALA A 1 105 ? 20.034 -2.834 -33.959 1.00 92.00 105 ALA A N 1
ATOM 836 C CA . ALA A 1 105 ? 21.405 -2.915 -34.458 1.00 92.00 105 ALA A CA 1
ATOM 837 C C . ALA A 1 105 ? 21.578 -4.048 -35.484 1.00 92.00 105 ALA A C 1
ATOM 839 O O . ALA A 1 105 ? 22.163 -3.830 -36.546 1.00 92.00 105 ALA A O 1
ATOM 840 N N . ASP A 1 106 ? 21.014 -5.224 -35.211 1.00 90.50 106 ASP A N 1
ATOM 841 C CA . ASP A 1 106 ? 21.059 -6.379 -36.111 1.00 90.50 106 ASP A CA 1
ATOM 842 C C . ASP A 1 106 ? 20.285 -6.104 -37.405 1.00 90.50 106 ASP A C 1
ATOM 844 O O . ASP A 1 106 ? 20.789 -6.359 -38.500 1.00 90.50 106 ASP A O 1
ATOM 848 N N . SER A 1 107 ? 19.100 -5.487 -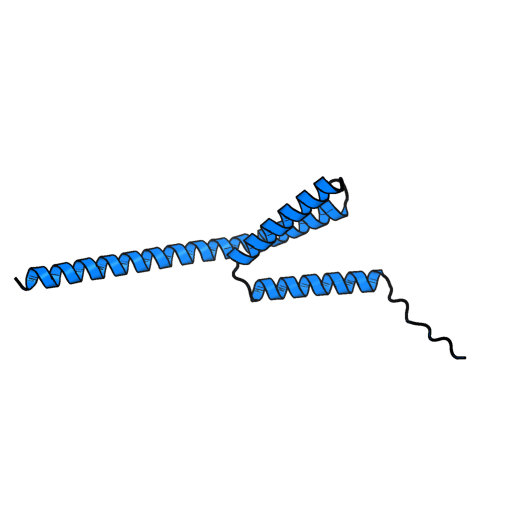37.308 1.00 90.06 107 SER A N 1
ATOM 849 C CA . SER A 1 107 ? 18.330 -5.069 -38.483 1.00 90.06 107 SER A CA 1
ATOM 850 C C . SER A 1 107 ? 19.087 -4.047 -39.334 1.00 90.06 107 SER A C 1
ATOM 852 O O . SER A 1 107 ? 19.017 -4.121 -40.562 1.00 90.06 107 SER A O 1
ATOM 854 N N . LYS A 1 108 ? 19.821 -3.112 -38.716 1.00 89.19 108 LYS A N 1
ATOM 855 C CA . LYS A 1 108 ? 20.657 -2.142 -39.436 1.00 89.19 108 LYS A CA 1
ATOM 856 C C . LYS A 1 108 ? 21.802 -2.839 -40.178 1.00 89.19 108 LYS A C 1
ATOM 858 O O . LYS A 1 108 ? 21.949 -2.626 -41.379 1.00 89.19 108 LYS A O 1
ATOM 863 N N . ARG A 1 109 ? 22.531 -3.740 -39.510 1.00 85.94 109 ARG A N 1
ATOM 864 C CA . ARG A 1 109 ? 23.619 -4.530 -40.122 1.00 85.94 109 ARG A CA 1
ATOM 865 C C . ARG A 1 109 ? 23.142 -5.363 -41.312 1.00 85.94 109 ARG A C 1
ATOM 867 O O . ARG A 1 109 ? 23.806 -5.386 -42.340 1.00 85.94 109 ARG A O 1
ATOM 874 N N . GLN A 1 110 ? 21.974 -6.002 -41.211 1.00 83.25 110 GLN A N 1
ATOM 875 C CA . GLN A 1 110 ? 21.398 -6.777 -42.319 1.00 83.25 110 GLN A CA 1
ATOM 876 C C . GLN A 1 110 ? 21.013 -5.920 -43.532 1.00 83.25 110 GLN A C 1
ATOM 878 O O . GLN A 1 110 ? 21.026 -6.415 -44.657 1.00 83.25 110 GLN A O 1
ATOM 883 N N . ARG A 1 111 ? 20.637 -4.653 -43.320 1.00 81.88 111 ARG A N 1
ATOM 884 C CA . ARG A 1 111 ? 20.325 -3.715 -44.410 1.00 81.88 111 ARG A CA 1
ATOM 885 C C . ARG A 1 111 ? 21.587 -3.184 -45.083 1.00 81.88 111 ARG A C 1
ATOM 887 O O . ARG A 1 111 ? 21.585 -3.009 -46.295 1.00 81.88 111 ARG A O 1
ATOM 894 N N . GLU A 1 112 ? 22.638 -2.934 -44.309 1.00 79.44 112 GLU A N 1
ATOM 895 C CA . GLU A 1 112 ? 23.917 -2.418 -44.809 1.00 79.44 112 GLU A CA 1
ATOM 896 C C . GLU A 1 112 ? 24.747 -3.503 -45.508 1.00 79.44 112 GLU A C 1
ATOM 898 O O . GLU A 1 112 ? 25.308 -3.227 -46.556 1.00 79.44 112 GLU A O 1
ATOM 903 N N . GLY A 1 113 ? 24.755 -4.747 -45.013 1.00 73.75 113 GLY A N 1
ATOM 904 C CA . GLY A 1 113 ? 25.468 -5.870 -45.647 1.00 73.75 113 GLY A CA 1
ATOM 905 C C . GLY A 1 113 ? 24.779 -6.487 -46.874 1.00 73.75 113 GLY A C 1
ATOM 906 O O . GLY A 1 113 ? 25.284 -7.458 -47.426 1.00 73.75 113 GLY A O 1
ATOM 907 N N . LYS A 1 114 ? 23.608 -5.972 -47.271 1.00 61.19 114 LYS A N 1
ATOM 908 C CA . LYS A 1 114 ? 22.897 -6.335 -48.514 1.00 61.19 114 LYS A CA 1
ATOM 909 C C . LYS A 1 114 ? 23.087 -5.304 -49.638 1.00 61.19 114 LYS A C 1
ATOM 911 O O . LYS A 1 114 ? 22.484 -5.468 -50.697 1.00 61.19 114 LYS A O 1
ATOM 916 N N . ARG A 1 115 ? 23.850 -4.239 -49.388 1.00 54.31 115 ARG A N 1
ATOM 917 C CA . ARG A 1 115 ? 24.319 -3.285 -50.399 1.00 54.31 115 ARG A CA 1
ATOM 918 C C . ARG A 1 115 ? 25.759 -3.609 -50.757 1.00 54.31 115 ARG A C 1
ATOM 920 O O . ARG A 1 115 ? 26.097 -3.378 -51.933 1.00 54.31 115 ARG A O 1
#

Secondary structure (DSSP, 8-state):
----------HHHHHHHHHHHHHHHHHHHHHHS-HHHHHHHHHHHHHHHHHHHHHTT-TT-HHHHHHHHHHHHHHHHHHHHHHHHHHHHHHHHHHHHHHHHHHHHHHHHHHHTT-